Protein AF-A0AAI8YNM7-F1 (afdb_monomer_lite)

Secondary structure (DSSP, 8-state):
-GGGGGG----HHHHHHHHHHHHHHHHHHHHHHHHTT--HHHHHHHHHHHHHHHTTS-THHHHHHHHHHHHHHHHHTTSTTPPPHHHHHHHHHHHHHHHHHHHHTT-HHHHHHHHHHHHHHHHTT-STTHHHHHHHHHHTTS----

InterPro domains:
  IPR039057 Sporulation-specific protein 22/ZIP4 [PTHR40375] (1-143)

Organism: NCBI:txid933095

Radius of gyration: 16.29 Å; chains: 1; bounding box: 49×30×45 Å

pLDDT: mean 84.74, std 15.75, range [36.38, 98.62]

Foldseek 3Di:
DVVVVVVDDDDPVLVVVLVVVLVVLVVVVVVCVVPDVCFLANVLVSLVVNLVSPLVDDLVRNLVSLVVVLVQQVVCQPPPRHHALVSLLVSLVVLQVSLVVCVVVVVPVSSVSSNVSSLSSLVRSPPVSPSNVVSVVVVVPRDDDD

Sequence (146 aa):
MADCILRTQSAPAQGRILLVLYNTLRKLINCIWELEHFDNKKLAKYMRCLLKVTLPLEPNLPLKVIEETCDIVKESAGKRESFPSFELEWLATTAFNHGVDLYGINEDELSQKWVAHAFTLAHHHQDGGDLQRQLQEAYTKLQWGP

Structure (mmCIF, N/CA/C/O backbone):
data_AF-A0AAI8YNM7-F1
#
_entry.id   AF-A0AAI8YNM7-F1
#
loop_
_atom_site.group_PDB
_atom_site.id
_atom_site.type_symbol
_atom_site.label_atom_id
_atom_site.label_alt_id
_atom_site.label_comp_id
_atom_site.label_asym_id
_atom_site.label_entity_id
_atom_site.label_seq_id
_atom_site.pdbx_PDB_ins_code
_atom_site.Cartn_x
_atom_site.Cartn_y
_atom_site.Cartn_z
_atom_site.occupancy
_atom_site.B_iso_or_equiv
_atom_site.auth_seq_id
_atom_site.auth_comp_id
_atom_site.auth_asym_id
_atom_site.auth_atom_id
_atom_site.pdbx_PDB_model_num
ATOM 1 N N . MET A 1 1 ? -1.829 -18.363 16.011 1.00 42.47 1 MET A N 1
ATOM 2 C CA . MET A 1 1 ? -1.676 -18.020 17.445 1.00 42.47 1 MET A CA 1
ATOM 3 C C . MET A 1 1 ? -0.288 -17.459 17.802 1.00 42.47 1 MET A C 1
ATOM 5 O O . MET A 1 1 ? -0.172 -16.827 18.839 1.00 42.47 1 MET A O 1
ATOM 9 N N . ALA A 1 2 ? 0.745 -17.601 16.951 1.00 36.38 2 ALA A N 1
ATOM 10 C CA . ALA A 1 2 ? 2.054 -16.951 17.152 1.00 36.38 2 ALA A CA 1
ATOM 11 C C . ALA A 1 2 ? 2.066 -15.437 16.827 1.00 36.38 2 ALA A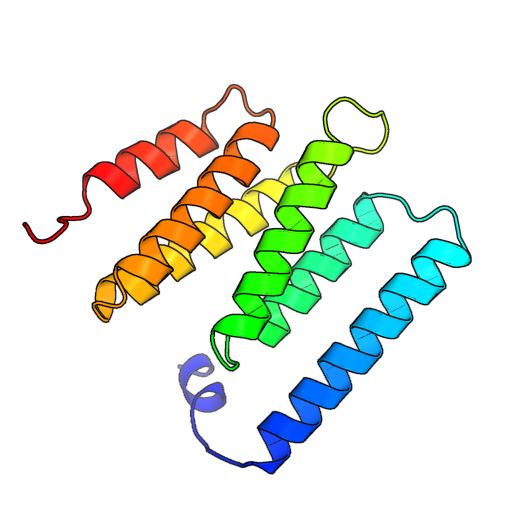 C 1
ATOM 13 O O . ALA A 1 2 ? 2.840 -14.690 17.415 1.00 36.38 2 ALA A O 1
ATOM 14 N N . ASP A 1 3 ? 1.155 -14.964 15.968 1.00 42.19 3 ASP A N 1
ATOM 15 C CA . ASP A 1 3 ? 1.047 -13.544 15.576 1.00 42.19 3 ASP A CA 1
ATOM 16 C C . ASP A 1 3 ? 0.519 -12.617 16.681 1.00 42.19 3 ASP A C 1
ATOM 18 O O . ASP A 1 3 ? 0.631 -11.396 16.595 1.00 42.19 3 ASP A O 1
ATOM 22 N N . CYS A 1 4 ? -0.054 -13.191 17.739 1.00 42.16 4 CYS A N 1
ATOM 23 C CA . CYS A 1 4 ? -0.528 -12.448 18.903 1.00 42.16 4 CYS A CA 1
ATOM 24 C C . CYS A 1 4 ? 0.622 -12.145 19.879 1.00 42.16 4 CYS A C 1
ATOM 26 O O . CYS A 1 4 ? 0.576 -11.141 20.579 1.00 42.16 4 CYS A O 1
ATOM 28 N N . ILE A 1 5 ? 1.676 -12.973 19.890 1.00 43.34 5 ILE A N 1
ATOM 29 C CA . ILE A 1 5 ? 2.820 -12.839 20.808 1.00 43.34 5 ILE A CA 1
ATOM 30 C C . ILE A 1 5 ? 3.768 -11.724 20.351 1.00 43.34 5 ILE A C 1
ATOM 32 O O . ILE A 1 5 ? 4.337 -11.025 21.186 1.00 43.34 5 ILE A O 1
ATOM 36 N N . LEU A 1 6 ? 3.865 -11.469 19.041 1.00 44.47 6 LEU A N 1
ATOM 37 C CA . LEU A 1 6 ? 4.601 -10.311 18.517 1.00 44.47 6 LEU A CA 1
ATOM 38 C C . LEU A 1 6 ? 3.911 -8.966 18.815 1.00 44.47 6 LEU A C 1
ATOM 40 O O . LEU A 1 6 ? 4.518 -7.919 18.613 1.00 44.47 6 LEU A O 1
ATOM 44 N N . ARG A 1 7 ? 2.660 -8.980 19.300 1.00 51.78 7 ARG A N 1
ATOM 45 C CA . ARG A 1 7 ? 1.858 -7.776 19.587 1.00 51.78 7 ARG A CA 1
ATOM 46 C C . ARG A 1 7 ? 1.855 -7.373 21.064 1.00 51.78 7 ARG A C 1
ATOM 48 O O . ARG A 1 7 ? 1.329 -6.320 21.404 1.00 51.78 7 ARG A O 1
ATOM 55 N N . THR A 1 8 ? 2.458 -8.169 21.945 1.00 49.16 8 THR A N 1
ATOM 56 C CA . THR A 1 8 ? 2.530 -7.886 23.385 1.00 49.16 8 THR A CA 1
ATOM 57 C C . THR A 1 8 ? 3.962 -7.608 23.821 1.00 49.16 8 THR A C 1
ATOM 59 O O . THR A 1 8 ? 4.696 -8.540 24.131 1.00 49.16 8 THR A O 1
ATOM 62 N N . GLN A 1 9 ? 4.332 -6.327 23.886 1.00 47.84 9 GLN A N 1
ATOM 63 C CA . GLN A 1 9 ? 4.794 -5.638 25.105 1.00 47.84 9 GLN A CA 1
ATOM 64 C C . GLN A 1 9 ? 5.587 -4.368 24.763 1.00 47.84 9 GLN A C 1
ATOM 66 O O . GLN A 1 9 ? 6.657 -4.391 24.163 1.00 47.84 9 GLN A O 1
ATOM 71 N N . SER A 1 10 ? 5.003 -3.266 25.216 1.00 61.69 10 SER A N 1
ATOM 72 C CA . SER A 1 10 ? 5.527 -1.926 25.444 1.00 61.69 10 SER A CA 1
ATOM 73 C C . SER A 1 10 ? 7.008 -1.852 25.840 1.00 61.69 10 SER A C 1
ATOM 75 O O . SER A 1 10 ? 7.402 -2.295 26.916 1.00 61.69 10 SER A O 1
ATOM 77 N N . ALA A 1 11 ? 7.807 -1.134 25.043 1.00 48.75 11 ALA A N 1
ATOM 78 C CA . ALA A 1 11 ? 9.010 -0.473 25.542 1.00 48.75 11 ALA A CA 1
ATOM 79 C C . ALA A 1 11 ? 9.328 0.800 24.730 1.00 48.75 11 ALA A C 1
ATOM 81 O O . ALA A 1 11 ? 9.450 0.723 23.507 1.00 48.75 11 ALA A O 1
ATOM 82 N N . PRO A 1 12 ? 9.599 1.959 25.363 1.00 52.62 12 PRO A N 1
ATOM 83 C CA . PRO A 1 12 ? 10.143 3.137 24.669 1.00 52.62 12 PRO A CA 1
ATOM 84 C C . PRO A 1 12 ? 11.475 2.846 23.942 1.00 52.62 12 PRO A C 1
ATOM 86 O O . PRO A 1 12 ? 11.866 3.565 23.022 1.00 52.62 12 PRO A O 1
ATOM 89 N N . ALA A 1 13 ? 12.155 1.752 24.305 1.00 54.16 13 ALA A N 1
ATOM 90 C CA . ALA A 1 13 ? 13.308 1.218 23.586 1.00 54.16 13 ALA A CA 1
ATOM 91 C C . ALA A 1 13 ? 12.955 0.634 22.202 1.00 54.16 13 ALA A C 1
ATOM 93 O O . ALA A 1 13 ? 13.725 0.829 21.266 1.00 54.16 13 ALA A O 1
ATOM 94 N N . GLN A 1 14 ? 11.794 -0.013 22.033 1.00 57.75 14 GLN A N 1
ATOM 95 C CA . GLN A 1 14 ? 11.334 -0.510 20.728 1.00 57.75 14 GLN A CA 1
ATOM 96 C C . GLN A 1 14 ? 11.053 0.644 19.767 1.00 57.75 14 GLN A C 1
ATOM 98 O O . GLN A 1 14 ? 11.528 0.608 18.637 1.00 57.75 14 GLN A O 1
ATOM 103 N N . GLY A 1 15 ? 10.392 1.711 20.232 1.00 64.06 15 GLY A N 1
ATOM 104 C CA . GLY A 1 15 ? 10.184 2.920 19.428 1.00 64.06 15 GLY A CA 1
ATOM 105 C C . GLY A 1 15 ? 11.504 3.539 18.952 1.00 64.06 15 GLY A C 1
ATOM 106 O O . GLY A 1 15 ? 11.641 3.896 17.784 1.00 64.06 15 GLY A O 1
ATOM 107 N N . ARG A 1 16 ? 12.528 3.580 19.820 1.00 67.00 16 ARG A N 1
ATOM 108 C CA . ARG A 1 16 ? 13.878 4.033 19.436 1.00 67.00 16 ARG A CA 1
ATOM 109 C C . ARG A 1 16 ? 14.553 3.108 18.422 1.00 67.00 16 ARG A C 1
ATOM 111 O O . ARG A 1 16 ? 15.129 3.609 17.462 1.00 67.00 16 ARG A O 1
ATOM 118 N N . ILE A 1 17 ? 14.482 1.790 18.604 1.00 70.00 17 ILE A N 1
ATOM 119 C CA . ILE A 1 17 ? 15.064 0.811 17.669 1.00 70.00 17 ILE A CA 1
ATOM 120 C C . ILE A 1 17 ? 14.387 0.908 16.296 1.00 70.00 17 ILE A C 1
ATOM 122 O O . ILE A 1 17 ? 15.067 0.916 15.273 1.00 70.00 17 ILE A O 1
ATOM 126 N N . LEU A 1 18 ? 13.063 1.053 16.268 1.00 70.19 18 LEU A N 1
ATOM 127 C CA . LEU A 1 18 ? 12.275 1.164 15.041 1.00 70.19 18 LEU A CA 1
ATOM 128 C C . LEU A 1 18 ? 12.540 2.490 14.318 1.00 70.19 18 LEU A C 1
ATOM 130 O O . LEU A 1 18 ? 12.686 2.500 13.098 1.00 70.19 18 LEU A O 1
ATOM 134 N N . LEU A 1 19 ? 12.720 3.591 15.054 1.00 75.69 19 LEU A N 1
ATOM 135 C CA . LEU A 1 19 ? 13.134 4.873 14.479 1.00 75.69 19 LEU A CA 1
ATOM 136 C C . LEU A 1 19 ? 14.558 4.818 13.905 1.00 75.69 19 LEU A C 1
ATOM 138 O O . LEU A 1 19 ? 14.813 5.353 12.826 1.00 75.69 19 LEU A O 1
ATOM 142 N N . VAL A 1 20 ? 15.495 4.163 14.600 1.00 79.69 20 VAL A N 1
ATOM 143 C CA . VAL A 1 20 ? 16.855 3.935 14.086 1.00 79.69 20 VAL A CA 1
ATOM 144 C C . VAL A 1 20 ? 16.808 3.078 12.823 1.00 79.69 20 VAL A C 1
ATOM 146 O O . VAL A 1 20 ? 17.488 3.412 11.852 1.00 79.69 20 VAL A O 1
ATOM 149 N N . LEU A 1 21 ? 15.974 2.035 12.794 1.00 76.00 21 LEU A N 1
ATOM 150 C CA . LEU A 1 21 ? 15.784 1.184 11.623 1.00 76.00 21 LEU A CA 1
ATOM 151 C C . LEU A 1 21 ? 15.206 1.980 10.448 1.00 76.00 21 LEU A C 1
ATOM 153 O O . LEU A 1 21 ? 15.791 1.954 9.370 1.00 76.00 21 LEU A O 1
ATOM 157 N N . TYR A 1 22 ? 14.135 2.747 10.661 1.00 79.38 22 TYR A N 1
ATOM 158 C CA . TYR A 1 22 ? 13.552 3.635 9.651 1.00 79.38 22 TYR A CA 1
ATOM 159 C C . TYR A 1 22 ? 14.589 4.619 9.093 1.00 79.38 22 TYR A C 1
ATOM 161 O O . TYR A 1 22 ? 14.782 4.697 7.881 1.00 79.38 22 TYR A O 1
ATOM 169 N N . ASN A 1 23 ? 15.306 5.336 9.964 1.00 82.50 23 ASN A N 1
ATOM 170 C CA . ASN A 1 23 ? 16.306 6.319 9.543 1.00 82.50 23 ASN A CA 1
ATOM 171 C C . ASN A 1 23 ? 17.463 5.665 8.782 1.00 82.50 23 ASN A C 1
ATOM 173 O O . ASN A 1 23 ? 17.966 6.232 7.813 1.00 82.50 23 ASN A O 1
ATOM 177 N N . THR A 1 24 ? 17.881 4.473 9.209 1.00 82.06 24 THR A N 1
ATOM 178 C CA . THR A 1 24 ? 18.921 3.695 8.528 1.00 82.06 24 THR A CA 1
ATOM 179 C C . THR A 1 24 ? 18.443 3.244 7.153 1.00 82.06 24 THR A C 1
ATOM 181 O O . THR A 1 24 ? 19.136 3.485 6.170 1.00 82.06 24 THR A O 1
ATOM 184 N N . LEU A 1 25 ? 17.241 2.670 7.058 1.00 79.69 25 LEU A N 1
ATOM 185 C CA . LEU A 1 25 ? 16.646 2.244 5.791 1.00 79.69 25 LEU A CA 1
ATOM 186 C C . LEU A 1 25 ? 16.455 3.423 4.837 1.00 79.69 25 LEU A C 1
ATOM 188 O O . LEU A 1 25 ? 16.801 3.307 3.669 1.00 79.69 25 LEU A O 1
ATOM 192 N N . ARG A 1 26 ? 15.985 4.576 5.323 1.00 82.12 26 ARG A N 1
ATOM 193 C CA . ARG A 1 26 ? 15.802 5.773 4.496 1.00 82.12 26 ARG A CA 1
ATOM 194 C C . ARG A 1 26 ? 17.126 6.334 3.984 1.00 82.12 26 ARG A C 1
ATOM 196 O O . ARG A 1 26 ? 17.228 6.679 2.813 1.00 82.12 26 ARG A O 1
ATOM 203 N N . LYS A 1 27 ? 18.160 6.376 4.830 1.00 84.00 27 LYS A N 1
ATOM 204 C CA . LYS A 1 27 ? 19.514 6.742 4.388 1.00 84.00 27 LYS A CA 1
ATOM 205 C C . LYS A 1 27 ? 20.048 5.760 3.353 1.00 84.00 27 LYS A C 1
ATOM 207 O O . LYS A 1 27 ? 20.618 6.201 2.366 1.00 84.00 27 LYS A O 1
ATOM 212 N N . LEU A 1 28 ? 19.838 4.457 3.549 1.00 76.62 28 LEU A N 1
ATOM 213 C CA . LEU A 1 28 ? 20.225 3.444 2.570 1.00 76.62 28 LEU A CA 1
ATOM 214 C C . LEU A 1 28 ? 19.488 3.647 1.248 1.00 76.62 28 LEU A C 1
ATOM 216 O O . LEU A 1 28 ? 20.145 3.684 0.221 1.00 76.62 28 LEU A O 1
ATOM 220 N N . ILE A 1 29 ? 18.171 3.851 1.258 1.00 72.38 29 ILE A N 1
ATOM 221 C CA . ILE A 1 29 ? 17.395 4.126 0.040 1.00 72.38 29 ILE A CA 1
ATOM 222 C C . ILE A 1 29 ? 17.977 5.333 -0.700 1.00 72.38 29 ILE A C 1
ATOM 224 O O . ILE A 1 29 ? 18.265 5.223 -1.885 1.00 72.38 29 ILE A O 1
ATOM 228 N N . ASN A 1 30 ? 18.239 6.436 0.003 1.00 79.94 30 ASN A N 1
ATOM 229 C CA . ASN A 1 30 ? 18.815 7.636 -0.605 1.00 79.94 30 ASN A CA 1
ATOM 230 C C . ASN A 1 30 ? 20.227 7.390 -1.164 1.00 79.94 30 ASN A C 1
ATOM 232 O O . ASN A 1 30 ? 20.533 7.821 -2.269 1.00 79.94 30 ASN A O 1
ATOM 236 N N . CYS A 1 31 ? 21.090 6.677 -0.433 1.00 71.50 31 CYS A N 1
ATOM 237 C CA . CYS A 1 31 ? 22.437 6.361 -0.910 1.00 71.50 31 CYS A CA 1
ATOM 238 C C . CYS A 1 31 ? 22.420 5.404 -2.110 1.00 71.50 31 CYS A C 1
ATOM 240 O O . CYS A 1 31 ? 23.217 5.569 -3.024 1.00 71.50 31 CYS A O 1
ATOM 242 N N . ILE A 1 32 ? 21.544 4.395 -2.121 1.00 66.62 32 ILE A N 1
ATOM 243 C CA . ILE A 1 32 ? 21.468 3.444 -3.238 1.00 66.62 32 ILE A CA 1
ATOM 244 C C . ILE A 1 32 ? 20.811 4.121 -4.457 1.00 66.62 32 ILE A C 1
ATOM 246 O O . ILE A 1 32 ? 21.243 3.860 -5.576 1.00 66.62 32 ILE A O 1
ATOM 250 N N . TRP A 1 33 ? 19.861 5.046 -4.248 1.00 65.88 33 TRP A N 1
ATOM 251 C CA . TRP A 1 33 ? 19.331 5.935 -5.293 1.00 65.88 33 TRP A CA 1
ATOM 252 C C . TRP A 1 33 ? 20.443 6.707 -6.019 1.00 65.88 33 TRP A C 1
ATOM 254 O O . TRP A 1 33 ? 20.439 6.787 -7.244 1.00 65.88 33 TRP A O 1
ATOM 264 N N . GLU A 1 34 ? 21.426 7.215 -5.269 1.00 70.31 34 GLU A N 1
ATOM 265 C CA . GLU A 1 34 ? 22.579 7.958 -5.799 1.00 70.31 34 GLU A CA 1
ATOM 266 C C . GLU A 1 34 ? 23.654 7.062 -6.458 1.00 70.31 34 GLU A C 1
ATOM 268 O O . GLU A 1 34 ? 24.313 7.493 -7.402 1.00 70.31 34 GLU A O 1
ATOM 273 N N . LEU A 1 35 ? 23.869 5.830 -5.969 1.00 61.19 35 LEU A N 1
ATOM 274 C CA . LEU A 1 35 ? 25.047 5.007 -6.315 1.00 61.19 35 LEU A CA 1
ATOM 275 C C . LEU A 1 35 ? 24.859 4.032 -7.490 1.00 61.19 35 LEU A C 1
ATOM 277 O O . LEU A 1 35 ? 25.814 3.756 -8.212 1.00 61.19 35 LEU A O 1
ATOM 281 N N . GLU A 1 36 ? 23.665 3.485 -7.698 1.00 51.62 36 GLU A N 1
ATOM 282 C CA . GLU A 1 36 ? 23.385 2.539 -8.783 1.00 51.62 36 GLU A CA 1
ATOM 283 C C . GLU A 1 36 ? 22.006 2.852 -9.337 1.00 51.62 36 GLU A C 1
ATOM 285 O O . GLU A 1 36 ? 21.053 2.479 -8.665 1.00 51.62 36 GLU A O 1
ATOM 290 N N . HIS A 1 37 ? 21.909 3.479 -10.522 1.00 58.44 37 HIS A N 1
ATOM 291 C CA . HIS A 1 37 ? 20.702 3.595 -11.370 1.00 58.44 37 HIS A CA 1
ATOM 292 C C . HIS A 1 37 ? 19.492 2.829 -10.800 1.00 58.44 37 HIS A C 1
ATOM 294 O O . HIS A 1 37 ? 19.257 1.665 -11.140 1.00 58.44 37 HIS A O 1
ATOM 300 N N . PHE A 1 38 ? 18.821 3.437 -9.819 1.00 63.75 38 PHE A N 1
ATOM 301 C CA . PHE A 1 38 ? 18.018 2.695 -8.854 1.00 63.75 38 PHE A CA 1
ATOM 302 C C . PHE A 1 38 ? 16.687 2.358 -9.487 1.00 63.75 38 PHE A C 1
ATOM 304 O O . PHE A 1 38 ? 15.778 3.183 -9.520 1.00 63.75 38 PHE A O 1
ATOM 311 N N . ASP A 1 39 ? 16.597 1.155 -10.053 1.00 76.12 39 ASP A N 1
ATOM 312 C CA . ASP A 1 39 ? 15.392 0.771 -10.767 1.00 76.12 39 ASP A CA 1
ATOM 313 C C . ASP A 1 39 ? 14.189 0.684 -9.815 1.00 76.12 39 ASP A C 1
ATOM 315 O O . ASP A 1 39 ? 14.282 0.377 -8.616 1.00 76.12 39 ASP A O 1
ATOM 319 N N . ASN A 1 40 ? 13.005 0.933 -10.366 1.00 80.81 40 ASN A N 1
ATOM 320 C CA . ASN A 1 40 ? 11.783 0.930 -9.572 1.00 80.81 40 ASN A CA 1
ATOM 321 C C . ASN A 1 40 ? 11.412 -0.461 -9.030 1.00 80.81 40 ASN A C 1
ATOM 323 O O . ASN A 1 40 ? 10.565 -0.568 -8.145 1.00 80.81 40 ASN A O 1
ATOM 327 N N . LYS A 1 41 ? 12.069 -1.541 -9.481 1.00 85.12 41 LYS A N 1
ATOM 328 C CA . LYS A 1 41 ? 11.868 -2.887 -8.921 1.00 85.12 41 LYS A CA 1
ATOM 329 C C . LYS A 1 41 ? 12.514 -3.007 -7.549 1.00 85.12 41 LYS A C 1
ATOM 331 O O . LYS A 1 41 ? 11.907 -3.574 -6.638 1.00 85.12 41 LYS A O 1
ATOM 336 N N . LYS A 1 42 ? 13.744 -2.506 -7.395 1.00 83.62 42 LYS A N 1
ATOM 337 C CA . LYS A 1 42 ? 14.423 -2.436 -6.098 1.00 83.62 42 LYS A CA 1
ATOM 338 C C . LYS A 1 42 ? 13.667 -1.479 -5.179 1.00 83.62 42 LYS A C 1
ATOM 340 O O . LYS A 1 42 ? 13.313 -1.885 -4.071 1.00 83.62 42 LYS A O 1
ATOM 345 N N . LEU A 1 43 ? 13.342 -0.273 -5.655 1.00 85.50 43 LEU A N 1
ATOM 346 C CA . LEU A 1 43 ? 12.607 0.727 -4.872 1.00 85.50 43 LEU A CA 1
ATOM 347 C C . LEU A 1 43 ? 11.287 0.186 -4.323 1.00 85.50 43 LEU A C 1
ATOM 349 O O . LEU A 1 43 ? 11.044 0.297 -3.125 1.00 85.50 43 LEU A O 1
ATOM 353 N N . ALA A 1 44 ? 10.479 -0.476 -5.153 1.00 89.81 44 ALA A N 1
ATOM 354 C CA . ALA A 1 44 ? 9.200 -1.033 -4.723 1.00 89.81 44 ALA A CA 1
ATOM 355 C C . ALA A 1 44 ? 9.344 -2.009 -3.541 1.00 89.81 44 ALA A C 1
ATOM 357 O O . ALA A 1 44 ? 8.613 -1.909 -2.554 1.00 89.81 44 ALA A O 1
ATOM 358 N N . LYS A 1 45 ? 10.355 -2.889 -3.578 1.00 88.94 45 LYS A N 1
ATOM 359 C CA . LYS A 1 45 ? 10.649 -3.812 -2.469 1.00 88.94 45 LYS A CA 1
ATOM 360 C C . LYS A 1 45 ? 11.060 -3.070 -1.199 1.00 88.94 45 LYS A C 1
ATOM 362 O O . LYS A 1 45 ? 10.654 -3.469 -0.108 1.00 88.94 45 LYS A O 1
ATOM 367 N N . TYR A 1 46 ? 11.844 -1.999 -1.325 1.00 88.12 46 TYR A N 1
ATOM 368 C CA . TYR A 1 46 ? 12.207 -1.162 -0.183 1.00 88.12 46 TYR A CA 1
ATOM 369 C C . TYR A 1 46 ? 10.994 -0.448 0.404 1.00 88.12 46 TYR A C 1
ATOM 371 O O . TYR A 1 46 ? 10.826 -0.494 1.620 1.00 88.12 46 TYR A O 1
ATOM 379 N N . MET A 1 47 ? 10.123 0.130 -0.427 1.00 91.19 47 MET A N 1
ATOM 380 C CA . MET A 1 47 ? 8.891 0.774 0.038 1.00 91.19 47 MET A CA 1
ATOM 381 C C . MET A 1 47 ? 7.982 -0.225 0.756 1.00 91.19 47 MET A C 1
ATOM 383 O O . MET A 1 47 ? 7.496 0.073 1.844 1.00 91.19 47 MET A O 1
ATOM 387 N N . ARG A 1 48 ? 7.841 -1.454 0.238 1.00 92.50 48 ARG A N 1
ATOM 388 C CA . ARG A 1 48 ? 7.141 -2.544 0.936 1.00 92.50 48 ARG A CA 1
ATOM 389 C C . ARG A 1 48 ? 7.753 -2.826 2.308 1.00 92.50 48 ARG A C 1
ATOM 391 O O . ARG A 1 48 ? 7.025 -2.910 3.294 1.00 92.50 48 ARG A O 1
ATOM 398 N N . CYS A 1 49 ? 9.070 -3.014 2.387 1.00 90.81 49 CYS A N 1
ATOM 399 C CA . CYS A 1 49 ? 9.743 -3.284 3.660 1.00 90.81 49 CYS A CA 1
ATOM 400 C C . CYS A 1 49 ? 9.575 -2.123 4.644 1.00 90.81 49 CYS A C 1
ATOM 402 O O . CYS A 1 49 ? 9.275 -2.354 5.813 1.00 90.81 49 CYS A O 1
ATOM 404 N N . LEU A 1 50 ? 9.730 -0.891 4.164 1.00 90.62 50 LEU A N 1
ATOM 405 C CA . LEU A 1 50 ? 9.591 0.312 4.968 1.00 90.62 50 LEU A CA 1
ATOM 406 C C . LEU A 1 50 ? 8.174 0.428 5.525 1.00 90.62 50 LEU A C 1
ATOM 408 O O . LEU A 1 50 ? 8.021 0.562 6.733 1.00 90.62 50 LEU A O 1
ATOM 412 N N . LEU A 1 51 ? 7.158 0.268 4.674 1.00 93.38 51 LEU A N 1
ATOM 413 C CA . LEU A 1 51 ? 5.755 0.291 5.074 1.00 93.38 51 LEU A CA 1
ATOM 414 C C . LEU A 1 51 ? 5.450 -0.787 6.122 1.00 93.38 51 LEU A C 1
ATOM 416 O O . LEU A 1 51 ? 4.858 -0.492 7.153 1.00 93.38 51 LEU A O 1
ATOM 420 N N . LYS A 1 52 ? 5.911 -2.029 5.918 1.00 91.81 52 LYS A N 1
ATOM 421 C CA . LYS A 1 52 ? 5.727 -3.113 6.902 1.00 91.81 52 LYS A CA 1
ATOM 422 C C . LYS A 1 52 ? 6.314 -2.774 8.271 1.00 91.81 52 LYS A C 1
ATOM 424 O O . LYS A 1 52 ? 5.716 -3.110 9.287 1.00 91.81 52 LYS A O 1
ATOM 429 N N . VAL A 1 53 ? 7.489 -2.147 8.293 1.00 88.00 53 VAL A N 1
ATOM 430 C CA . VAL A 1 53 ? 8.170 -1.760 9.536 1.00 88.00 53 VAL A CA 1
ATOM 431 C C . VAL A 1 53 ? 7.471 -0.582 10.211 1.00 88.00 53 VAL A C 1
ATOM 433 O O . VAL A 1 53 ? 7.477 -0.510 11.438 1.00 88.00 53 VAL A O 1
ATOM 436 N N . THR A 1 54 ? 6.882 0.335 9.439 1.00 90.00 54 THR A N 1
ATOM 437 C CA . THR A 1 54 ? 6.274 1.557 9.976 1.00 90.00 54 THR A CA 1
ATOM 438 C C . THR A 1 54 ? 4.800 1.422 10.336 1.00 90.00 54 THR A C 1
ATOM 440 O O . THR A 1 54 ? 4.355 2.156 11.209 1.00 90.00 54 THR A O 1
ATOM 443 N N . LEU A 1 55 ? 4.058 0.481 9.743 1.00 91.25 55 LEU A N 1
ATOM 444 C CA . LEU A 1 55 ? 2.642 0.228 10.053 1.00 91.25 55 LEU A CA 1
ATOM 445 C C . LEU A 1 55 ? 2.315 0.077 11.554 1.00 91.25 55 LEU A C 1
ATOM 447 O O . LEU A 1 55 ? 1.297 0.621 11.969 1.00 91.25 55 LEU A O 1
ATOM 451 N N . PRO A 1 56 ? 3.117 -0.618 12.388 1.00 87.19 56 PRO A N 1
ATOM 452 C CA . PRO A 1 56 ? 2.830 -0.731 13.822 1.00 87.19 56 PRO A CA 1
ATOM 453 C C . PRO A 1 56 ? 3.279 0.487 14.650 1.00 87.19 56 PRO A C 1
ATOM 455 O O . PRO A 1 56 ? 3.206 0.440 15.876 1.00 87.19 56 PRO A O 1
ATOM 458 N N . LEU A 1 57 ? 3.826 1.531 14.021 1.00 86.75 57 LEU A N 1
ATOM 459 C CA . LEU A 1 57 ? 4.349 2.719 14.699 1.00 86.75 57 LEU A CA 1
ATOM 460 C C . LEU A 1 57 ? 3.293 3.827 14.776 1.00 86.75 57 LEU A C 1
ATOM 462 O O . LEU A 1 57 ? 2.149 3.656 14.367 1.00 86.75 57 LEU A O 1
ATOM 466 N N . GLU A 1 58 ? 3.709 4.989 15.284 1.00 84.94 58 GLU A N 1
ATOM 467 C CA . GLU A 1 58 ? 2.894 6.204 15.305 1.00 84.94 58 GLU A CA 1
ATOM 468 C C . GLU A 1 58 ? 2.293 6.502 13.915 1.00 84.94 58 GLU A C 1
ATOM 470 O O . GLU A 1 58 ? 3.058 6.542 12.943 1.00 84.94 58 GLU A O 1
ATOM 475 N N . PRO A 1 59 ? 0.979 6.785 13.804 1.00 86.69 59 PRO A N 1
ATOM 476 C CA . PRO A 1 59 ? 0.241 6.794 12.531 1.00 86.69 59 PRO A CA 1
ATOM 477 C C . PRO A 1 59 ? 0.810 7.699 11.427 1.00 86.69 59 PRO A C 1
ATOM 479 O O . PRO A 1 59 ? 0.690 7.400 10.238 1.00 86.69 59 PRO A O 1
ATOM 482 N N . ASN A 1 60 ? 1.479 8.790 11.805 1.00 90.19 60 ASN A N 1
ATOM 483 C CA . ASN A 1 60 ? 2.069 9.747 10.864 1.00 90.19 60 ASN A CA 1
ATOM 484 C C . ASN A 1 60 ? 3.204 9.147 10.021 1.00 90.19 60 ASN A C 1
ATOM 486 O O . ASN A 1 60 ? 3.425 9.561 8.884 1.00 90.19 60 ASN A O 1
ATOM 490 N N . LEU A 1 61 ? 3.959 8.196 10.575 1.00 89.44 61 LEU A N 1
ATOM 491 C CA . LEU A 1 61 ? 5.121 7.629 9.898 1.00 89.44 61 LEU A CA 1
ATOM 492 C C . LEU A 1 61 ? 4.746 6.690 8.736 1.00 89.44 61 LEU A C 1
ATOM 494 O O . LEU A 1 61 ? 5.256 6.912 7.637 1.00 89.44 61 LEU A O 1
ATOM 498 N N . PRO A 1 62 ? 3.879 5.671 8.907 1.00 94.25 62 PRO A N 1
ATOM 499 C CA . PRO A 1 62 ? 3.417 4.861 7.785 1.00 94.25 62 PRO A CA 1
ATOM 500 C C . PRO A 1 62 ? 2.604 5.678 6.776 1.00 94.25 62 PRO A C 1
ATOM 502 O O . PRO A 1 62 ? 2.742 5.423 5.581 1.00 94.25 62 PRO A O 1
ATOM 505 N N . LEU A 1 63 ? 1.852 6.698 7.221 1.00 96.12 63 LEU A N 1
ATOM 506 C CA . LEU A 1 63 ? 1.140 7.603 6.313 1.00 96.12 63 LEU A CA 1
ATOM 507 C C . LEU A 1 63 ? 2.116 8.325 5.369 1.00 96.12 63 LEU A C 1
ATOM 509 O O . LEU A 1 63 ? 1.964 8.273 4.153 1.00 96.12 63 LEU A O 1
ATOM 513 N N . LYS A 1 64 ? 3.194 8.900 5.908 1.00 94.75 64 LYS A N 1
ATOM 514 C CA . LYS A 1 64 ? 4.220 9.551 5.085 1.00 94.75 64 LYS A CA 1
ATOM 515 C C . LYS A 1 64 ? 4.878 8.588 4.091 1.00 94.75 64 LYS A C 1
ATOM 517 O O . LYS A 1 64 ? 5.184 8.967 2.965 1.00 94.75 64 LYS A O 1
ATOM 522 N N . VAL A 1 65 ? 5.103 7.336 4.495 1.00 95.06 65 VAL A N 1
ATOM 523 C CA . VAL A 1 65 ? 5.678 6.312 3.608 1.00 95.06 65 VAL A CA 1
ATOM 524 C C . VAL A 1 65 ? 4.731 5.989 2.452 1.00 95.06 65 VAL A C 1
ATOM 526 O O . VAL A 1 65 ? 5.194 5.872 1.316 1.00 95.06 65 VAL A O 1
ATOM 529 N N . ILE A 1 66 ? 3.423 5.846 2.701 1.00 97.69 66 ILE A N 1
ATOM 530 C CA . ILE A 1 66 ? 2.463 5.550 1.627 1.00 97.69 66 ILE A CA 1
ATOM 531 C C . ILE A 1 66 ? 2.235 6.759 0.709 1.00 97.69 66 ILE A C 1
ATOM 533 O O . ILE A 1 66 ? 2.126 6.572 -0.502 1.00 97.69 66 ILE A O 1
ATOM 537 N N . GLU A 1 67 ? 2.252 7.982 1.248 1.00 97.38 67 GLU A N 1
ATOM 538 C CA . GLU A 1 67 ? 2.220 9.234 0.477 1.00 97.38 67 GLU A CA 1
ATOM 539 C C . GLU A 1 67 ? 3.416 9.319 -0.481 1.00 97.38 67 GLU A C 1
ATOM 541 O O . GLU A 1 67 ? 3.226 9.394 -1.695 1.00 97.38 67 GLU A O 1
ATOM 546 N N . GLU A 1 68 ? 4.640 9.179 0.045 1.00 93.94 68 GLU A N 1
ATOM 547 C CA . GLU A 1 68 ? 5.872 9.166 -0.758 1.00 93.94 68 GLU A CA 1
ATOM 548 C C . GLU A 1 68 ? 5.832 8.055 -1.824 1.00 93.94 68 GLU A C 1
ATOM 550 O O . GLU A 1 68 ? 6.216 8.268 -2.972 1.00 93.94 68 GLU A O 1
ATOM 555 N N . THR A 1 69 ? 5.309 6.872 -1.477 1.00 94.75 69 THR A N 1
ATOM 556 C CA . THR A 1 69 ? 5.145 5.767 -2.438 1.00 94.75 69 THR A CA 1
ATOM 557 C C . THR A 1 69 ? 4.199 6.148 -3.576 1.00 94.75 69 THR A C 1
ATOM 559 O O . THR A 1 69 ? 4.498 5.869 -4.736 1.00 94.75 69 THR A O 1
ATOM 562 N N . CYS A 1 70 ? 3.065 6.782 -3.270 1.00 96.69 70 CYS A N 1
ATOM 563 C CA . CYS A 1 70 ? 2.103 7.210 -4.283 1.00 96.69 70 CYS A CA 1
ATOM 564 C C . CYS A 1 70 ? 2.723 8.206 -5.265 1.00 96.69 70 CYS A C 1
ATOM 566 O O . CYS A 1 70 ? 2.484 8.096 -6.467 1.00 96.69 70 CYS A O 1
ATOM 568 N N . ASP A 1 71 ? 3.515 9.156 -4.775 1.00 93.88 71 ASP A N 1
ATOM 569 C CA . ASP A 1 71 ? 4.141 10.171 -5.623 1.00 93.88 71 ASP A CA 1
ATOM 570 C C . ASP A 1 71 ? 5.168 9.550 -6.577 1.00 93.88 71 ASP A C 1
ATOM 572 O O . ASP A 1 71 ? 5.111 9.784 -7.784 1.00 93.88 71 ASP A O 1
ATOM 576 N N . ILE A 1 72 ? 6.003 8.634 -6.082 1.00 90.69 72 ILE A N 1
ATOM 577 C CA . ILE A 1 72 ? 6.960 7.882 -6.908 1.00 90.69 72 ILE A CA 1
ATOM 578 C C . ILE A 1 72 ? 6.237 7.042 -7.978 1.00 90.69 72 ILE A C 1
ATOM 580 O O . ILE A 1 72 ? 6.667 6.969 -9.134 1.00 90.69 72 ILE A O 1
ATOM 584 N N . VAL A 1 73 ? 5.124 6.394 -7.621 1.00 92.88 73 VAL A N 1
ATOM 585 C CA . VAL A 1 73 ? 4.329 5.592 -8.566 1.00 92.88 73 VAL A CA 1
ATOM 586 C C . VAL A 1 73 ? 3.733 6.470 -9.667 1.00 92.88 73 VAL A C 1
ATOM 588 O O . VAL A 1 73 ? 3.832 6.115 -10.841 1.00 92.88 73 VAL A O 1
ATOM 591 N N . LYS A 1 74 ? 3.181 7.639 -9.321 1.00 92.94 74 LYS A N 1
ATOM 592 C CA . LYS A 1 74 ? 2.668 8.603 -10.308 1.00 92.94 74 LYS A CA 1
ATOM 593 C C . LYS A 1 74 ? 3.776 9.093 -11.237 1.00 92.94 74 LYS A C 1
ATOM 595 O O . LYS A 1 74 ? 3.594 9.113 -12.450 1.00 92.94 74 LYS A O 1
ATOM 600 N N . GLU A 1 75 ? 4.934 9.451 -10.687 1.00 88.69 75 GLU A N 1
ATOM 601 C CA . GLU A 1 75 ? 6.073 9.944 -11.466 1.00 88.69 75 GLU A CA 1
ATOM 602 C C . GLU A 1 75 ? 6.685 8.876 -12.378 1.00 88.69 75 GLU A C 1
ATOM 604 O O . GLU A 1 75 ? 7.260 9.203 -13.421 1.00 88.69 75 GLU A O 1
ATOM 609 N N . SER A 1 76 ? 6.597 7.602 -11.996 1.00 86.75 76 SER A N 1
ATOM 610 C CA . SER A 1 76 ? 7.107 6.473 -12.784 1.00 86.75 76 SER A CA 1
ATOM 611 C C . SER A 1 76 ? 6.082 5.881 -13.756 1.00 86.75 76 SER A C 1
ATOM 613 O O . SER A 1 76 ? 6.449 5.063 -14.606 1.00 86.75 76 SER A O 1
ATOM 615 N N . ALA A 1 77 ? 4.818 6.308 -13.690 1.00 86.19 77 ALA A N 1
ATOM 616 C CA . ALA A 1 77 ? 3.757 5.816 -14.557 1.00 86.19 77 ALA A CA 1
ATOM 617 C C . ALA A 1 77 ? 4.078 6.060 -16.044 1.00 86.19 77 ALA A C 1
ATOM 619 O O . ALA A 1 77 ? 4.484 7.147 -16.452 1.00 86.19 77 ALA A O 1
ATOM 620 N N . GLY A 1 78 ? 3.910 5.024 -16.871 1.00 78.12 78 GLY A N 1
ATOM 621 C CA . GLY A 1 78 ? 4.178 5.089 -18.315 1.00 78.12 78 GLY A CA 1
ATOM 622 C C . GLY A 1 78 ? 5.662 5.080 -18.707 1.00 78.12 78 GLY A C 1
ATOM 623 O O . GLY A 1 78 ? 5.971 5.095 -19.898 1.00 78.12 78 GLY A O 1
ATOM 624 N N . LYS A 1 79 ? 6.592 5.018 -17.744 1.00 81.69 79 LYS A N 1
ATOM 625 C CA . LYS A 1 79 ? 8.026 4.837 -18.011 1.00 81.69 79 LYS A CA 1
ATOM 626 C C . LYS A 1 79 ? 8.369 3.348 -18.123 1.00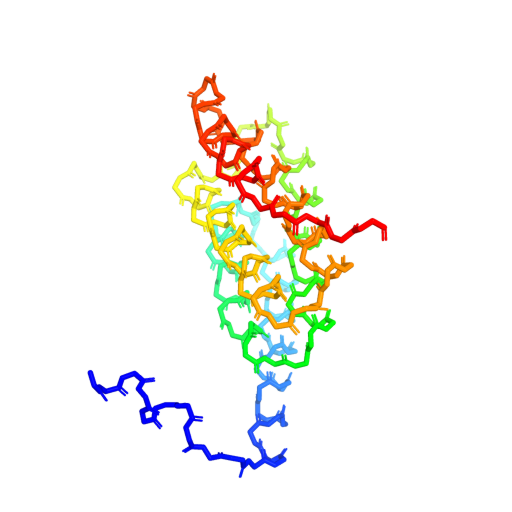 81.69 79 LYS A C 1
ATOM 628 O O . LYS A 1 79 ? 7.692 2.494 -17.559 1.00 81.69 79 LYS A O 1
ATOM 633 N N . ARG A 1 80 ? 9.467 3.032 -18.823 1.00 71.25 80 ARG A N 1
ATOM 634 C CA . ARG A 1 80 ? 9.959 1.648 -19.012 1.00 71.25 80 ARG A CA 1
ATOM 635 C C . ARG A 1 80 ? 10.272 0.935 -17.691 1.00 71.25 80 ARG A C 1
ATOM 637 O O . ARG A 1 80 ? 10.237 -0.288 -17.620 1.00 71.25 80 ARG A O 1
ATOM 644 N N . GLU A 1 81 ? 10.577 1.710 -16.662 1.00 74.69 81 GLU A N 1
ATOM 645 C CA . GLU A 1 81 ? 10.892 1.241 -15.323 1.00 74.69 81 GLU A CA 1
ATOM 646 C C . GLU A 1 81 ? 9.720 1.533 -14.383 1.00 74.69 81 GLU A C 1
ATOM 648 O O . GLU A 1 81 ? 9.928 2.146 -13.360 1.00 74.69 81 GLU A O 1
ATOM 653 N N . SER A 1 82 ? 8.468 1.199 -14.696 1.00 84.00 82 SER A N 1
ATOM 654 C CA . SER A 1 82 ? 7.377 1.388 -13.725 1.00 84.00 82 SER A CA 1
ATOM 655 C C . SER A 1 82 ? 7.505 0.432 -12.528 1.00 84.00 82 SER A C 1
ATOM 657 O O . SER A 1 82 ? 8.250 -0.555 -12.564 1.00 84.00 82 SER A O 1
ATOM 659 N N . PHE A 1 83 ? 6.752 0.698 -11.458 1.00 89.62 83 PHE A N 1
ATOM 660 C CA . PHE A 1 83 ? 6.650 -0.245 -10.345 1.00 89.62 83 PHE A CA 1
ATOM 661 C C . PHE A 1 83 ? 6.136 -1.616 -10.831 1.00 89.62 83 PHE A C 1
ATOM 663 O O . PHE A 1 83 ? 5.255 -1.669 -11.695 1.00 89.62 83 PHE A O 1
ATOM 670 N N . PRO A 1 84 ? 6.656 -2.736 -10.293 1.00 91.56 84 PRO A N 1
ATOM 671 C CA . PRO A 1 84 ? 6.130 -4.062 -10.605 1.00 91.56 84 PRO A CA 1
ATOM 672 C C . PRO A 1 84 ? 4.658 -4.187 -10.194 1.00 91.56 84 PRO A C 1
ATOM 674 O O . PRO A 1 84 ? 4.308 -3.809 -9.077 1.00 91.56 84 PRO A O 1
ATOM 677 N N . SER A 1 85 ? 3.818 -4.790 -11.043 1.00 92.44 85 SER A N 1
ATOM 678 C CA . SER A 1 85 ? 2.375 -4.920 -10.767 1.00 92.44 85 SER A CA 1
ATOM 679 C C . SER A 1 85 ? 2.096 -5.636 -9.435 1.00 92.44 85 SER A C 1
ATOM 681 O O . SER A 1 85 ? 1.396 -5.085 -8.596 1.00 92.44 85 SER A O 1
ATOM 683 N N . PHE A 1 86 ? 2.763 -6.761 -9.148 1.00 93.31 86 PHE A N 1
ATOM 684 C CA . PHE A 1 86 ? 2.618 -7.463 -7.861 1.00 93.31 86 PHE A CA 1
ATOM 685 C C . PHE A 1 86 ? 2.992 -6.608 -6.631 1.00 93.31 86 PHE A C 1
ATOM 687 O O . PHE A 1 86 ? 2.473 -6.808 -5.531 1.00 93.31 86 PHE A O 1
ATOM 694 N N . GLU A 1 87 ? 3.920 -5.656 -6.777 1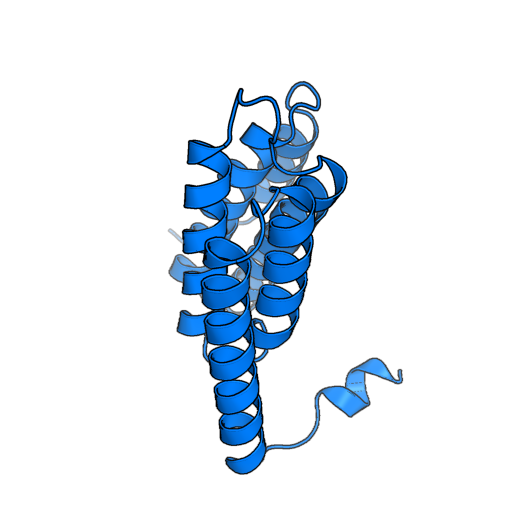.00 94.69 87 GLU A N 1
ATOM 695 C CA . GLU A 1 87 ? 4.243 -4.728 -5.688 1.00 94.69 87 GLU A CA 1
ATOM 696 C C . GLU A 1 87 ? 3.136 -3.682 -5.516 1.00 94.69 87 GLU A C 1
ATOM 698 O O . GLU A 1 87 ? 2.740 -3.416 -4.383 1.00 94.69 87 GLU A O 1
ATOM 703 N N . LEU A 1 88 ? 2.590 -3.148 -6.615 1.00 95.56 88 LEU A N 1
ATOM 704 C CA . LEU A 1 88 ? 1.458 -2.214 -6.589 1.00 95.56 88 LEU A CA 1
ATOM 705 C C . LEU A 1 88 ? 0.191 -2.848 -6.018 1.00 95.56 88 LEU A C 1
ATOM 707 O O . LEU A 1 88 ? -0.451 -2.237 -5.170 1.00 95.56 88 LEU A O 1
ATOM 711 N N . GLU A 1 89 ? -0.134 -4.076 -6.422 1.00 96.88 89 GLU A N 1
ATOM 712 C CA . GLU A 1 89 ? -1.271 -4.832 -5.889 1.00 96.88 89 GLU A CA 1
ATOM 713 C C . GLU A 1 89 ? -1.149 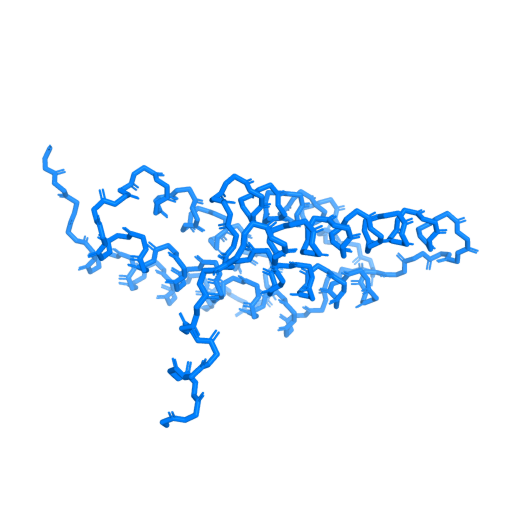-5.003 -4.373 1.00 96.88 89 GLU A C 1
ATOM 715 O O . GLU A 1 89 ? -2.083 -4.714 -3.618 1.00 96.88 89 GLU A O 1
ATOM 720 N N . TRP A 1 90 ? 0.035 -5.409 -3.907 1.00 97.62 90 TRP A N 1
ATOM 721 C CA . TRP A 1 90 ? 0.299 -5.564 -2.482 1.00 97.62 90 TRP A CA 1
ATOM 722 C C . TRP A 1 90 ? 0.205 -4.235 -1.729 1.00 97.62 90 TRP A C 1
ATOM 724 O O . TRP A 1 90 ? -0.397 -4.195 -0.658 1.00 97.62 90 TRP A O 1
ATOM 734 N N . LEU A 1 91 ? 0.786 -3.152 -2.260 1.00 97.94 91 LEU A N 1
ATOM 735 C CA . LEU A 1 91 ? 0.745 -1.828 -1.633 1.00 97.94 91 LEU A CA 1
ATOM 736 C C . LEU A 1 91 ? -0.692 -1.300 -1.554 1.00 97.94 91 LEU A C 1
ATOM 738 O O . LEU A 1 91 ? -1.111 -0.853 -0.489 1.00 97.94 91 LEU A O 1
ATOM 742 N N . ALA A 1 92 ? -1.458 -1.409 -2.643 1.00 98.31 92 ALA A N 1
ATOM 743 C CA . ALA A 1 92 ? -2.852 -0.982 -2.7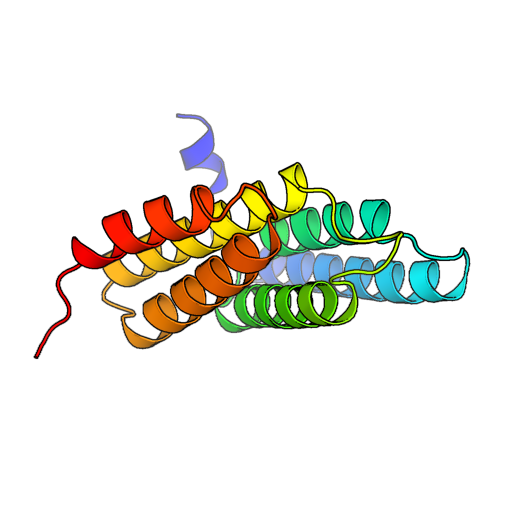03 1.00 98.31 92 ALA A CA 1
ATOM 744 C C . ALA A 1 92 ? -3.721 -1.767 -1.713 1.00 98.31 92 ALA A C 1
ATOM 746 O O . ALA A 1 92 ? -4.433 -1.174 -0.906 1.00 98.31 92 ALA A O 1
ATOM 747 N N . THR A 1 93 ? -3.605 -3.097 -1.712 1.00 98.31 93 THR A N 1
ATOM 748 C CA . THR A 1 93 ? -4.367 -3.964 -0.801 1.00 98.31 93 THR A CA 1
ATOM 749 C C . THR A 1 93 ? -3.982 -3.718 0.658 1.00 98.31 93 THR A C 1
ATOM 751 O O . THR A 1 93 ? -4.847 -3.659 1.527 1.00 98.31 93 THR A O 1
ATOM 754 N N . THR A 1 94 ? -2.691 -3.516 0.944 1.00 98.44 94 THR A N 1
ATOM 755 C CA . THR A 1 94 ? -2.214 -3.204 2.302 1.00 98.44 94 THR A CA 1
ATOM 756 C C . THR A 1 94 ? -2.752 -1.859 2.781 1.00 98.44 94 THR A C 1
ATOM 758 O O . THR A 1 94 ? -3.248 -1.774 3.901 1.00 98.44 94 THR A O 1
ATOM 761 N N . ALA A 1 95 ? -2.691 -0.823 1.939 1.00 98.56 95 ALA A N 1
ATOM 762 C CA . ALA A 1 95 ? -3.211 0.496 2.272 1.00 98.56 95 ALA A CA 1
ATOM 763 C C . ALA A 1 95 ? -4.729 0.469 2.497 1.00 98.56 95 ALA A C 1
ATOM 765 O O . ALA A 1 95 ? -5.213 1.056 3.461 1.00 98.56 95 ALA A O 1
ATOM 766 N N . PHE A 1 96 ? -5.469 -0.264 1.660 1.00 98.62 96 PHE A N 1
ATOM 767 C CA . PHE A 1 96 ? -6.914 -0.413 1.810 1.00 98.62 96 PHE A CA 1
ATOM 768 C C . PHE A 1 96 ? -7.274 -1.120 3.116 1.00 98.62 96 PHE A C 1
ATOM 770 O O . PHE A 1 96 ? -8.080 -0.607 3.886 1.00 98.62 96 PHE A O 1
ATOM 777 N N . ASN A 1 97 ? -6.643 -2.264 3.393 1.00 98.19 97 ASN A N 1
ATOM 778 C CA . ASN A 1 97 ? -6.900 -3.031 4.610 1.00 98.19 97 ASN A CA 1
ATOM 779 C C . ASN A 1 97 ? -6.570 -2.219 5.863 1.00 98.19 97 ASN A C 1
ATOM 781 O O . ASN A 1 97 ? -7.352 -2.222 6.805 1.00 98.19 97 ASN A O 1
ATOM 785 N N . HIS A 1 98 ? -5.470 -1.465 5.850 1.00 98.00 98 HIS A N 1
ATOM 786 C CA . HIS A 1 98 ? -5.151 -0.572 6.959 1.00 98.00 98 HIS A CA 1
ATOM 787 C C . HIS A 1 98 ? -6.178 0.563 7.103 1.00 98.00 98 HIS A C 1
ATOM 789 O O . HIS A 1 98 ? -6.570 0.901 8.216 1.00 98.00 98 HIS A O 1
ATOM 795 N N . GLY A 1 99 ? -6.681 1.109 5.992 1.00 97.69 99 GLY A N 1
ATOM 796 C CA . GLY A 1 99 ? -7.816 2.032 6.008 1.00 97.69 99 GLY A CA 1
ATOM 797 C C . GLY A 1 99 ? -9.068 1.415 6.645 1.00 97.69 99 GLY A C 1
ATOM 798 O O . GLY A 1 99 ? -9.727 2.066 7.451 1.00 97.69 99 GLY A O 1
ATOM 799 N N . VAL A 1 100 ? -9.375 0.148 6.355 1.00 97.50 100 VAL A N 1
ATOM 800 C CA . VAL A 1 100 ? -10.488 -0.588 6.985 1.00 97.50 100 VAL A CA 1
ATOM 801 C C . VAL A 1 100 ? -10.240 -0.825 8.479 1.00 97.50 100 VAL A C 1
ATOM 803 O O . VAL A 1 100 ? -11.165 -0.660 9.272 1.00 97.50 100 VAL A O 1
ATOM 806 N N . ASP A 1 101 ? -9.010 -1.153 8.884 1.00 96.38 101 ASP A N 1
ATOM 807 C CA . ASP A 1 101 ? -8.645 -1.294 10.300 1.00 96.38 101 ASP A CA 1
ATOM 808 C C . ASP A 1 101 ? -8.887 0.020 11.065 1.00 96.38 101 ASP A C 1
ATOM 810 O O . ASP A 1 101 ? -9.457 0.008 12.156 1.00 96.38 101 ASP A O 1
ATOM 814 N N . LEU A 1 102 ? -8.503 1.156 10.469 1.00 96.25 102 LEU A N 1
ATOM 815 C CA . LEU A 1 102 ? -8.721 2.498 11.021 1.00 96.25 102 LEU A CA 1
ATOM 816 C C . LEU A 1 102 ? -10.208 2.859 11.114 1.00 96.25 102 LEU A C 1
ATOM 818 O O . LEU A 1 102 ? -10.655 3.386 12.131 1.00 96.25 102 LEU A O 1
ATOM 822 N N . TYR A 1 103 ? -10.991 2.514 10.091 1.00 95.94 103 TYR A N 1
ATOM 823 C CA . TYR A 1 103 ? -12.448 2.653 10.128 1.00 95.94 103 TYR A CA 1
ATOM 824 C C . TYR A 1 103 ? -13.052 1.846 11.289 1.00 95.94 103 TYR A C 1
ATOM 826 O O . TYR A 1 103 ? -13.878 2.351 12.043 1.00 95.94 103 TYR A O 1
ATOM 834 N N . GLY A 1 104 ? -12.577 0.614 11.508 1.00 95.31 104 GLY A N 1
ATOM 835 C CA . GLY A 1 104 ? -13.032 -0.248 12.604 1.00 95.31 104 GLY A CA 1
ATOM 836 C C . GLY A 1 104 ? -12.771 0.303 14.012 1.00 95.31 104 GLY A C 1
ATOM 837 O O . GLY A 1 104 ? -13.396 -0.161 14.966 1.00 95.31 104 GLY A O 1
ATOM 838 N N . ILE A 1 105 ? -11.882 1.292 14.152 1.00 94.81 105 ILE A N 1
ATOM 839 C CA . ILE A 1 105 ? -11.602 1.994 15.414 1.00 94.81 105 ILE A CA 1
ATOM 840 C C . ILE A 1 105 ? -12.125 3.442 15.438 1.00 94.81 105 ILE A C 1
ATOM 842 O O . ILE A 1 105 ? -11.821 4.170 16.380 1.00 94.81 105 ILE A O 1
ATOM 846 N N . ASN A 1 106 ? -12.972 3.830 14.476 1.00 94.19 106 ASN A N 1
ATOM 847 C CA . ASN A 1 106 ? -13.565 5.169 14.311 1.00 94.19 106 ASN A CA 1
ATOM 848 C C . ASN A 1 106 ? -12.552 6.292 14.006 1.00 94.19 106 ASN A C 1
ATOM 850 O O . ASN A 1 106 ? -12.803 7.458 14.306 1.00 94.19 106 ASN A O 1
ATOM 854 N N . GLU A 1 107 ? -11.412 5.962 13.397 1.00 95.00 107 GLU A N 1
ATOM 855 C CA . GLU A 1 107 ? -10.441 6.938 12.880 1.00 95.00 107 GLU A CA 1
ATOM 856 C C . GLU A 1 107 ? -10.779 7.301 11.421 1.00 95.00 107 GLU A C 1
ATOM 858 O O . GLU A 1 107 ? -9.993 7.071 10.496 1.00 95.00 107 GLU A O 1
ATOM 863 N N . ASP A 1 108 ? -11.985 7.831 11.199 1.00 94.88 108 ASP A N 1
ATOM 864 C CA . ASP A 1 108 ? -12.587 7.982 9.865 1.00 94.88 108 ASP A CA 1
ATOM 865 C C . ASP A 1 108 ? -11.760 8.862 8.919 1.00 94.88 108 ASP A C 1
ATOM 867 O O . ASP A 1 108 ? -11.543 8.500 7.760 1.00 94.88 108 ASP A O 1
ATOM 871 N N . GLU A 1 109 ? -11.240 9.994 9.402 1.00 95.19 109 GLU A N 1
ATOM 872 C CA . GLU A 1 109 ? -10.412 10.887 8.583 1.00 95.19 109 GLU A CA 1
ATOM 873 C C . GLU A 1 109 ? -9.139 10.192 8.091 1.00 95.19 109 GLU A C 1
ATOM 875 O O . GLU A 1 109 ? -8.734 10.340 6.934 1.00 95.19 109 GLU A O 1
ATOM 880 N N . LEU A 1 110 ? -8.485 9.429 8.972 1.00 96.31 110 LEU A N 1
ATOM 881 C CA . LEU A 1 110 ? -7.263 8.719 8.626 1.00 96.31 110 LEU A CA 1
ATOM 882 C C . LEU A 1 110 ? -7.577 7.527 7.718 1.00 96.31 110 LEU A C 1
ATOM 884 O O . LEU A 1 110 ? -6.875 7.313 6.730 1.00 96.31 110 LEU A O 1
ATOM 888 N N . SER A 1 111 ? -8.667 6.809 7.991 1.00 97.12 111 SER A N 1
ATOM 889 C CA . SER A 1 111 ? -9.178 5.740 7.135 1.00 97.12 111 SER A CA 1
ATOM 890 C C . SER A 1 111 ? -9.368 6.211 5.691 1.00 97.12 111 SER A C 1
ATOM 892 O O . SER A 1 111 ? -8.818 5.612 4.763 1.00 97.12 111 SER A O 1
ATOM 894 N N . GLN A 1 112 ? -10.067 7.332 5.493 1.00 96.56 112 GLN A N 1
ATOM 895 C CA . GLN A 1 112 ? -10.329 7.884 4.163 1.00 96.56 112 GLN A CA 1
ATOM 896 C C . GLN A 1 112 ? -9.042 8.254 3.419 1.00 96.56 112 GLN A C 1
ATOM 898 O O . GLN A 1 112 ? -8.934 7.981 2.221 1.00 96.56 112 GLN A O 1
ATOM 903 N N . LYS A 1 113 ? -8.036 8.807 4.113 1.00 97.94 113 LYS A N 1
ATOM 904 C CA . LYS A 1 113 ? -6.716 9.086 3.517 1.00 97.94 113 LYS A CA 1
ATOM 905 C C . LYS A 1 113 ? -6.057 7.806 3.007 1.00 97.94 113 LYS A C 1
ATOM 907 O O . LYS A 1 113 ? -5.639 7.744 1.851 1.00 97.94 113 LYS A O 1
ATOM 912 N N . TRP A 1 114 ? -6.012 6.760 3.829 1.00 98.50 114 TRP A N 1
ATOM 913 C CA . TRP A 1 114 ? -5.420 5.477 3.444 1.00 98.50 114 TRP A CA 1
ATOM 914 C C . TRP A 1 114 ? -6.146 4.811 2.275 1.00 98.50 114 TRP A C 1
ATOM 916 O O . TRP A 1 114 ? -5.495 4.324 1.347 1.00 98.50 114 TRP A O 1
ATOM 926 N N . VAL A 1 115 ? -7.479 4.857 2.257 1.00 98.19 115 VAL A N 1
ATOM 927 C CA . VAL A 1 115 ? -8.266 4.359 1.122 1.00 98.19 115 VAL A CA 1
ATOM 928 C C . VAL A 1 115 ? -7.983 5.163 -0.152 1.00 98.19 115 VAL A C 1
ATOM 930 O O . VAL A 1 115 ? -7.821 4.575 -1.222 1.00 98.19 115 VAL A O 1
ATOM 933 N N . ALA A 1 116 ? -7.856 6.490 -0.067 1.00 98.25 116 ALA A N 1
ATOM 934 C CA . ALA A 1 116 ? -7.518 7.318 -1.225 1.00 98.25 116 ALA A CA 1
ATOM 935 C C . ALA A 1 116 ? -6.137 6.960 -1.813 1.00 98.25 116 ALA A C 1
ATOM 937 O O . ALA A 1 116 ? -5.974 6.877 -3.038 1.00 98.25 116 ALA A O 1
ATOM 938 N N . HIS A 1 117 ? -5.148 6.677 -0.959 1.00 98.56 117 HIS A N 1
ATOM 939 C CA . HIS A 1 117 ? -3.846 6.166 -1.397 1.00 98.56 117 HIS A CA 1
ATOM 940 C C . HIS A 1 117 ? -3.954 4.770 -2.021 1.00 98.56 117 HIS A C 1
ATOM 942 O O . HIS A 1 117 ? -3.346 4.516 -3.062 1.00 98.56 117 HIS A O 1
ATOM 948 N N . ALA A 1 118 ? -4.783 3.886 -1.463 1.00 98.56 118 ALA A N 1
ATOM 949 C CA . ALA A 1 118 ? -5.043 2.574 -2.047 1.00 98.56 118 ALA A CA 1
ATOM 950 C C . ALA A 1 118 ? -5.636 2.672 -3.462 1.00 98.56 118 ALA A C 1
ATOM 952 O O . ALA A 1 118 ? -5.165 1.992 -4.372 1.00 98.56 118 ALA A O 1
ATOM 953 N N . PHE A 1 119 ? -6.608 3.563 -3.680 1.00 98.19 119 PHE A N 1
ATOM 954 C CA . PHE A 1 119 ? -7.173 3.810 -5.011 1.00 98.19 119 PHE A CA 1
ATOM 955 C C . PHE A 1 119 ? -6.152 4.382 -5.986 1.00 98.19 119 PHE A C 1
ATOM 957 O O . PHE A 1 119 ? -6.124 3.967 -7.143 1.00 98.19 119 PHE A O 1
ATOM 964 N N . THR A 1 120 ? -5.292 5.290 -5.523 1.00 97.31 120 THR A N 1
ATOM 965 C CA . THR A 1 120 ? -4.195 5.830 -6.335 1.00 97.31 120 THR A CA 1
ATOM 966 C C . THR A 1 120 ? -3.285 4.704 -6.829 1.00 97.31 120 THR A C 1
ATOM 968 O O . THR A 1 120 ? -2.993 4.613 -8.018 1.00 97.31 120 THR A O 1
ATOM 971 N N . LEU A 1 121 ? -2.871 3.805 -5.937 1.00 97.69 121 LEU A N 1
ATOM 972 C CA . LEU A 1 121 ? -1.995 2.686 -6.282 1.00 97.69 121 LEU A CA 1
ATOM 973 C C . LEU A 1 121 ? -2.689 1.664 -7.192 1.00 97.69 121 LEU A C 1
ATOM 975 O O . LEU A 1 121 ? -2.093 1.215 -8.169 1.00 97.69 121 LEU A O 1
ATOM 979 N N . ALA A 1 122 ? -3.955 1.344 -6.915 1.00 97.25 122 ALA A N 1
ATOM 980 C CA . ALA A 1 122 ? -4.750 0.433 -7.733 1.00 97.25 122 ALA A CA 1
ATOM 981 C C . ALA A 1 122 ? -4.978 0.970 -9.153 1.00 97.25 122 ALA A C 1
ATOM 983 O O . ALA A 1 122 ? -4.901 0.213 -10.115 1.00 97.25 122 ALA A O 1
ATOM 984 N N . HIS A 1 123 ? -5.181 2.281 -9.303 1.00 95.44 123 HIS A N 1
ATOM 985 C CA . HIS A 1 123 ? -5.290 2.924 -10.612 1.00 95.44 123 HIS A CA 1
ATOM 986 C C . HIS A 1 123 ? -4.027 2.715 -11.466 1.00 95.44 123 HIS A C 1
ATOM 988 O O . HIS A 1 123 ? -4.107 2.497 -12.675 1.00 95.44 123 HIS A O 1
ATOM 994 N N . HIS A 1 124 ? -2.852 2.727 -10.832 1.00 94.25 124 HIS A N 1
ATOM 995 C CA . HIS A 1 124 ? -1.571 2.517 -11.502 1.00 94.25 124 HIS A CA 1
ATOM 996 C C . HIS A 1 124 ? -1.176 1.036 -11.667 1.00 94.25 124 HIS A C 1
ATOM 998 O O . HIS A 1 124 ? -0.138 0.769 -12.268 1.00 94.25 124 HIS A O 1
ATOM 1004 N N . HIS A 1 125 ? -1.986 0.074 -11.201 1.00 93.06 125 HIS A N 1
ATOM 1005 C CA . HIS A 1 125 ? -1.699 -1.367 -11.294 1.00 93.06 125 HIS A CA 1
ATOM 1006 C C . HIS A 1 125 ? -1.729 -1.922 -12.737 1.00 93.06 125 HIS A C 1
ATOM 1008 O O . HIS A 1 125 ? -1.050 -2.905 -13.023 1.00 93.06 125 HIS A O 1
ATOM 1014 N N . GLN A 1 126 ? -2.440 -1.257 -13.661 1.00 86.81 126 GLN A N 1
ATOM 1015 C CA . GLN A 1 126 ? -2.548 -1.616 -15.092 1.00 86.81 126 GLN A CA 1
ATOM 1016 C C . GLN A 1 126 ? -3.201 -2.983 -15.391 1.00 86.81 126 GLN A C 1
ATOM 1018 O O . GLN A 1 126 ? -2.926 -3.596 -16.41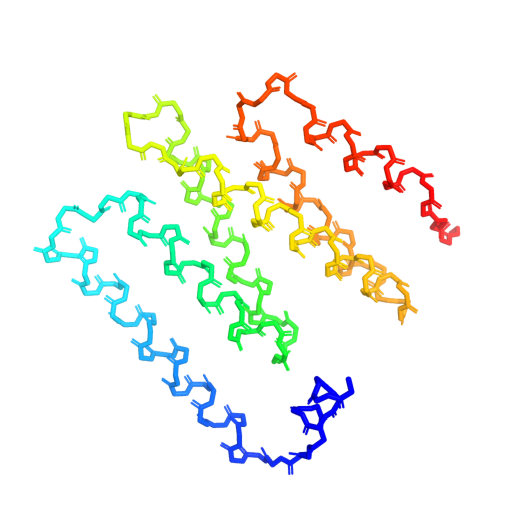9 1.00 86.81 126 GLN A O 1
ATOM 1023 N N . ASP A 1 127 ? -4.129 -3.438 -14.552 1.00 92.19 127 ASP A N 1
ATOM 1024 C CA . ASP A 1 127 ? -4.914 -4.673 -14.733 1.00 92.19 127 ASP A CA 1
ATOM 1025 C C . ASP A 1 127 ? -6.277 -4.447 -15.415 1.00 92.19 127 ASP A C 1
ATOM 1027 O O . ASP A 1 127 ? -7.234 -5.177 -15.180 1.00 92.19 127 ASP A O 1
ATOM 1031 N N . GLY A 1 128 ? -6.411 -3.383 -16.211 1.00 91.06 128 GLY A N 1
ATOM 1032 C CA . GLY A 1 128 ? -7.711 -2.980 -16.763 1.00 91.06 128 GLY A CA 1
ATOM 1033 C C . GLY A 1 128 ? -8.667 -2.358 -15.732 1.00 91.06 128 GLY A C 1
ATOM 1034 O O . GLY A 1 128 ? -9.839 -2.141 -16.043 1.00 91.06 128 GLY A O 1
ATOM 1035 N N . GLY A 1 129 ? -8.177 -2.031 -14.530 1.00 93.00 129 GLY A N 1
ATOM 1036 C CA . GLY A 1 129 ? -8.949 -1.385 -13.467 1.00 93.00 129 GLY A CA 1
ATOM 1037 C C . GLY A 1 129 ? -9.693 -2.367 -12.562 1.00 93.00 129 GLY A C 1
ATOM 1038 O O . GLY A 1 129 ? -10.570 -1.946 -11.805 1.00 93.00 129 GLY A O 1
ATOM 1039 N N . ASP A 1 130 ? -9.371 -3.657 -12.633 1.00 96.94 130 ASP A N 1
ATOM 1040 C CA . ASP A 1 130 ? -10.036 -4.701 -11.856 1.00 96.94 130 ASP A CA 1
ATOM 1041 C C . ASP A 1 130 ? -9.781 -4.541 -10.357 1.00 96.94 130 ASP A C 1
ATOM 1043 O O . ASP A 1 130 ? -10.738 -4.528 -9.579 1.00 96.94 130 ASP A O 1
ATOM 1047 N N . LEU A 1 131 ? -8.528 -4.328 -9.943 1.00 97.12 131 LEU A N 1
ATOM 1048 C CA . LEU A 1 131 ? -8.193 -4.066 -8.546 1.00 97.12 131 LEU A CA 1
ATOM 1049 C C . LEU A 1 131 ? -8.890 -2.802 -8.036 1.00 97.12 131 LEU A C 1
ATOM 1051 O O . LEU A 1 131 ? -9.494 -2.816 -6.967 1.00 97.12 131 LEU A O 1
ATOM 1055 N N . GLN A 1 132 ? -8.865 -1.713 -8.811 1.00 96.50 132 GLN A N 1
ATOM 1056 C CA . GLN A 1 132 ? -9.512 -0.461 -8.413 1.00 96.50 132 GLN A CA 1
ATOM 1057 C C . GLN A 1 132 ? -11.020 -0.655 -8.196 1.00 96.50 132 GLN A C 1
ATOM 1059 O O . GLN A 1 132 ? -11.551 -0.192 -7.186 1.00 96.50 132 GLN A O 1
ATOM 1064 N N . ARG A 1 133 ? -11.697 -1.374 -9.100 1.00 97.50 133 ARG A N 1
ATOM 1065 C CA . ARG A 1 133 ? -13.131 -1.674 -8.993 1.00 97.50 133 ARG A CA 1
ATOM 1066 C C . ARG A 1 133 ? -13.442 -2.513 -7.755 1.00 97.50 133 ARG A C 1
ATOM 1068 O O . ARG A 1 133 ? -14.353 -2.165 -7.012 1.00 97.50 133 ARG A O 1
ATOM 1075 N N . GLN A 1 134 ? -12.649 -3.553 -7.487 1.00 97.88 134 GLN A N 1
ATOM 1076 C CA . GLN A 1 134 ? -12.811 -4.392 -6.294 1.00 97.88 134 GLN A CA 1
ATOM 1077 C C . GLN A 1 134 ? -12.691 -3.579 -4.998 1.00 97.88 134 GLN A C 1
ATOM 1079 O O . GLN A 1 134 ? -13.525 -3.714 -4.100 1.00 97.88 134 GLN A O 1
ATOM 1084 N N . LEU A 1 135 ? -11.688 -2.698 -4.905 1.00 97.88 135 LEU A N 1
ATOM 1085 C CA . LEU A 1 135 ? -11.514 -1.844 -3.729 1.00 97.88 135 LEU A CA 1
ATOM 1086 C C . LEU A 1 135 ? -12.661 -0.829 -3.588 1.00 97.88 135 LEU A C 1
ATOM 1088 O O . LEU A 1 135 ? -13.124 -0.578 -2.478 1.00 97.88 135 LEU A O 1
ATOM 1092 N N . GLN A 1 136 ? -13.149 -0.256 -4.692 1.00 97.19 136 GLN A N 1
ATOM 1093 C CA . GLN A 1 136 ? -14.291 0.665 -4.672 1.00 97.19 136 GLN A CA 1
ATOM 1094 C C . GLN A 1 136 ? -15.577 -0.035 -4.221 1.00 97.19 136 GLN A C 1
ATOM 1096 O O . GLN A 1 136 ? -16.276 0.473 -3.347 1.00 97.19 136 GLN A O 1
ATOM 1101 N N . GLU A 1 137 ? -15.871 -1.222 -4.750 1.00 97.44 137 GLU A N 1
ATOM 1102 C CA . GLU A 1 137 ? -17.015 -2.031 -4.318 1.00 97.44 137 GLU A CA 1
ATOM 1103 C C . GLU A 1 137 ? -16.931 -2.376 -2.827 1.00 97.44 137 GLU A C 1
ATOM 1105 O O . GLU A 1 137 ? -17.932 -2.290 -2.114 1.00 97.44 137 GLU A O 1
ATOM 1110 N N . ALA A 1 138 ? -15.744 -2.724 -2.324 1.00 96.56 138 ALA A N 1
ATOM 1111 C CA . ALA A 1 138 ? -15.530 -2.937 -0.896 1.00 96.56 138 ALA A CA 1
ATOM 1112 C C . ALA A 1 138 ? -15.763 -1.651 -0.083 1.00 96.56 138 ALA A C 1
ATOM 1114 O O . ALA A 1 138 ? -16.447 -1.695 0.938 1.00 96.56 138 ALA A O 1
ATOM 1115 N N . TYR A 1 139 ? -15.271 -0.505 -0.559 1.00 96.25 139 TYR A N 1
ATOM 1116 C CA . TYR A 1 139 ? -15.441 0.791 0.100 1.00 96.25 139 TYR A CA 1
ATOM 1117 C C . TYR A 1 139 ? -16.908 1.213 0.227 1.00 96.25 139 TYR A C 1
ATOM 1119 O O . TYR A 1 139 ? -17.306 1.715 1.273 1.00 96.25 139 TYR A O 1
ATOM 1127 N N . THR A 1 140 ? -17.742 0.958 -0.790 1.00 95.12 140 THR A N 1
ATOM 1128 C CA . THR A 1 140 ? -19.183 1.293 -0.738 1.00 95.12 140 THR A CA 1
ATOM 1129 C C . THR A 1 140 ? -19.953 0.565 0.366 1.00 95.12 140 THR A C 1
ATOM 1131 O O . THR A 1 140 ? -21.055 0.977 0.719 1.00 95.12 140 THR A O 1
ATOM 1134 N N . LYS A 1 141 ? -19.388 -0.515 0.919 1.00 94.06 141 LYS A N 1
ATOM 1135 C CA . LYS A 1 141 ? -19.980 -1.270 2.031 1.00 94.06 141 LYS A CA 1
ATOM 1136 C C . LYS A 1 141 ? -19.656 -0.658 3.397 1.00 94.06 141 LYS A C 1
ATOM 1138 O O . LYS A 1 141 ? -20.267 -1.066 4.382 1.00 94.06 141 LYS A O 1
ATOM 1143 N N . LEU A 1 142 ? -18.714 0.287 3.468 1.00 92.69 142 LEU A N 1
ATOM 1144 C CA . LEU A 1 142 ? -18.396 1.027 4.688 1.00 92.69 142 LEU A CA 1
ATOM 1145 C C . LEU A 1 142 ? -19.457 2.110 4.918 1.00 92.69 142 LEU A C 1
ATOM 1147 O O . LEU A 1 142 ? -19.827 2.839 3.998 1.00 92.69 142 LEU A O 1
ATOM 1151 N N . GLN A 1 143 ? -19.960 2.201 6.148 1.00 90.50 143 GLN A N 1
ATOM 1152 C CA . GLN A 1 143 ? -20.980 3.172 6.537 1.00 90.50 143 GLN A CA 1
ATOM 1153 C C . GLN A 1 143 ? -20.314 4.346 7.244 1.00 90.50 143 GLN A C 1
ATOM 1155 O O . GLN A 1 143 ? -19.835 4.208 8.366 1.00 90.50 143 GLN A O 1
ATOM 1160 N N . TRP A 1 144 ? -20.280 5.494 6.585 1.00 83.44 144 TRP A N 1
ATOM 1161 C CA . TRP A 1 144 ? -19.736 6.720 7.156 1.00 83.44 144 TRP A CA 1
ATOM 1162 C C . TRP A 1 144 ? -20.826 7.405 7.977 1.00 83.44 144 TRP A C 1
ATOM 1164 O O . TRP A 1 144 ? -21.979 7.465 7.538 1.00 83.44 144 TRP A O 1
ATOM 1174 N N . GLY A 1 145 ? -20.481 7.867 9.181 1.00 71.62 145 GLY A N 1
ATOM 1175 C CA . GLY A 1 145 ? -21.398 8.670 9.986 1.00 71.62 145 GLY A CA 1
ATOM 1176 C C . GLY A 1 145 ? -21.850 9.933 9.230 1.00 71.62 145 GLY A C 1
ATOM 1177 O O . GLY A 1 145 ? -21.135 10.384 8.332 1.00 71.62 145 GLY A O 1
ATOM 1178 N N . PRO A 1 146 ? -23.045 10.469 9.537 1.00 54.75 146 PRO A N 1
ATOM 1179 C CA . PRO A 1 146 ? -23.525 11.731 8.975 1.00 54.75 146 PRO A CA 1
ATOM 1180 C C . PRO A 1 146 ? -22.697 12.944 9.419 1.00 54.75 146 PRO A C 1
ATOM 1182 O O . PRO A 1 146 ? -22.146 12.913 10.543 1.00 54.75 146 PRO A O 1
#